Protein AF-A0A531MNA9-F1 (afdb_monomer_lite)

Radius of gyration: 23.18 Å; chai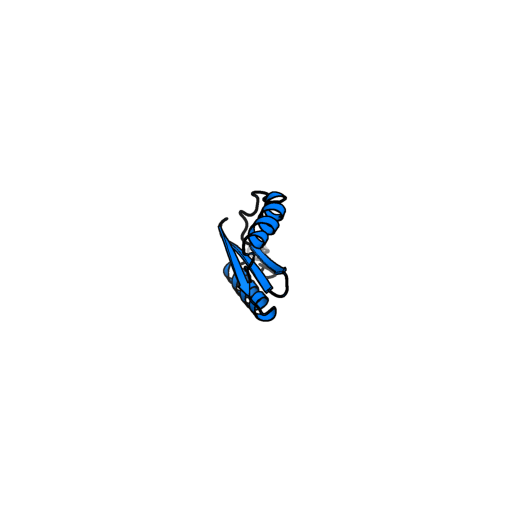ns: 1; bounding box: 90×28×40 Å

Secondary structure (DSSP, 8-state):
-----SHHHHHHHHHHHT---S---S-EEEEEEETTEEEEEEEETTEEEEEEESSHHHHHHHHHHHHHHTT-S--S-------------S--

Structure (mmCIF, N/CA/C/O backbone):
data_AF-A0A531MNA9-F1
#
_entry.id   AF-A0A531MNA9-F1
#
loop_
_atom_site.group_PDB
_atom_site.id
_atom_site.type_symbol
_atom_site.label_atom_id
_atom_site.label_alt_id
_atom_site.label_comp_id
_atom_site.label_asym_id
_atom_site.label_entity_id
_atom_site.label_seq_id
_atom_site.pdbx_PDB_ins_code
_atom_site.Cartn_x
_atom_site.Cartn_y
_atom_site.Cartn_z
_atom_site.occupancy
_atom_site.B_iso_or_equiv
_atom_site.auth_seq_id
_atom_site.auth_comp_id
_atom_site.auth_asym_id
_atom_site.auth_atom_id
_atom_site.pdbx_PDB_model_num
ATOM 1 N N . MET A 1 1 ? 27.890 0.150 -13.349 1.00 39.12 1 MET A N 1
ATOM 2 C CA . MET A 1 1 ? 26.418 0.077 -13.273 1.00 39.12 1 MET A CA 1
ATOM 3 C C . MET A 1 1 ? 26.049 0.589 -11.898 1.00 39.12 1 MET A C 1
ATOM 5 O O . MET A 1 1 ? 26.022 -0.183 -10.952 1.00 39.12 1 MET A O 1
ATOM 9 N N . GLU A 1 2 ? 25.933 1.907 -11.764 1.00 36.66 2 GLU A N 1
ATOM 10 C CA . GLU A 1 2 ? 25.511 2.531 -10.511 1.00 36.66 2 GLU A CA 1
ATOM 11 C C . GLU A 1 2 ? 23.992 2.592 -10.534 1.00 36.66 2 GLU A C 1
ATOM 13 O O . GLU A 1 2 ? 23.397 3.256 -11.383 1.00 36.66 2 GLU A O 1
ATOM 18 N N . ALA A 1 3 ? 23.363 1.825 -9.650 1.00 40.28 3 ALA A N 1
ATOM 19 C CA . ALA A 1 3 ? 21.953 1.993 -9.378 1.00 40.28 3 ALA A CA 1
ATOM 20 C C . ALA A 1 3 ? 21.782 3.389 -8.769 1.00 40.28 3 ALA A C 1
ATOM 22 O O . ALA A 1 3 ? 22.264 3.668 -7.670 1.00 40.28 3 ALA A O 1
ATOM 23 N N . ASN A 1 4 ? 21.162 4.285 -9.533 1.00 43.16 4 ASN A N 1
ATOM 24 C CA . ASN A 1 4 ? 20.858 5.643 -9.115 1.00 43.16 4 ASN A CA 1
ATOM 25 C C . ASN A 1 4 ? 19.690 5.596 -8.116 1.00 43.16 4 ASN A C 1
ATOM 27 O O . ASN A 1 4 ? 18.546 5.892 -8.441 1.00 43.16 4 ASN A O 1
ATOM 31 N N . TYR A 1 5 ? 20.001 5.174 -6.891 1.00 46.47 5 TYR A N 1
ATOM 32 C CA . TYR A 1 5 ? 19.102 5.175 -5.736 1.00 46.47 5 TYR A CA 1
ATOM 33 C C . TYR A 1 5 ? 18.859 6.594 -5.174 1.00 46.47 5 TYR A C 1
ATOM 35 O O . TYR A 1 5 ? 18.203 6.734 -4.147 1.00 46.47 5 TYR A O 1
ATOM 43 N N . GLY A 1 6 ? 19.385 7.648 -5.818 1.00 41.34 6 GLY A N 1
ATOM 44 C CA . GLY A 1 6 ? 19.256 9.043 -5.376 1.00 41.34 6 GLY A CA 1
ATOM 45 C C . GLY A 1 6 ? 18.135 9.822 -6.071 1.00 41.34 6 GLY A C 1
ATOM 46 O O . GLY A 1 6 ? 17.453 10.615 -5.430 1.00 41.34 6 GLY A O 1
ATOM 47 N N . ALA A 1 7 ? 17.878 9.554 -7.355 1.00 44.31 7 ALA A N 1
ATOM 48 C CA . ALA A 1 7 ? 16.815 10.234 -8.106 1.00 44.31 7 ALA A CA 1
ATOM 49 C C . ALA A 1 7 ? 15.396 9.790 -7.695 1.00 44.31 7 ALA A C 1
ATOM 51 O O . ALA A 1 7 ? 14.429 10.522 -7.893 1.00 44.31 7 ALA A O 1
ATOM 52 N N . PHE A 1 8 ? 15.280 8.603 -7.090 1.00 44.88 8 PHE A N 1
ATOM 53 C CA . PHE A 1 8 ? 14.039 8.078 -6.519 1.00 44.88 8 PHE A CA 1
ATOM 54 C C . PHE A 1 8 ? 13.562 8.906 -5.315 1.00 44.88 8 PHE A C 1
ATOM 56 O O . PHE A 1 8 ? 12.367 9.100 -5.172 1.00 44.88 8 PHE A O 1
ATOM 63 N N . ALA A 1 9 ? 14.452 9.456 -4.484 1.00 45.12 9 ALA A N 1
ATOM 64 C CA . ALA A 1 9 ? 14.037 10.259 -3.328 1.00 45.12 9 ALA A CA 1
ATOM 65 C C . ALA A 1 9 ? 13.575 11.674 -3.726 1.00 45.12 9 ALA A C 1
ATOM 67 O O . ALA A 1 9 ? 12.551 12.148 -3.243 1.00 45.12 9 ALA A O 1
ATOM 68 N N . GLN A 1 10 ? 14.268 12.317 -4.672 1.00 45.81 10 GLN A N 1
ATOM 69 C CA . GLN A 1 10 ? 14.008 13.721 -5.019 1.00 45.81 10 GLN A CA 1
ATOM 70 C C . GLN A 1 10 ? 12.680 13.942 -5.754 1.00 45.81 10 GLN A C 1
ATOM 72 O O . GLN A 1 10 ? 11.993 14.925 -5.496 1.00 45.81 10 GLN A O 1
ATOM 77 N N . P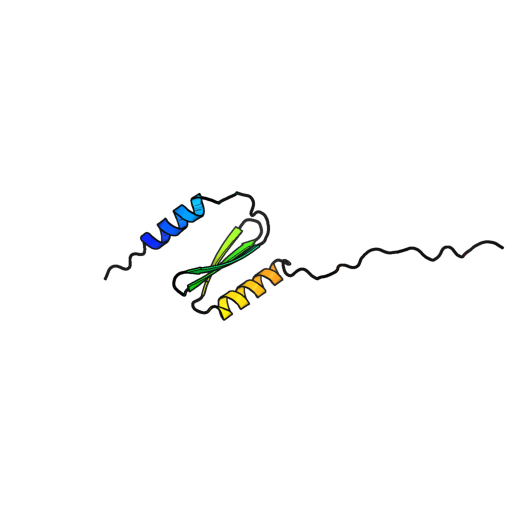HE A 1 11 ? 12.281 13.016 -6.633 1.00 44.62 11 PHE A N 1
ATOM 78 C CA . PHE A 1 11 ? 11.023 13.159 -7.374 1.00 44.62 11 PHE A CA 1
ATOM 79 C C . PHE A 1 11 ? 9.795 12.965 -6.471 1.00 44.62 11 PHE A C 1
ATOM 81 O O . PHE A 1 11 ? 8.759 13.597 -6.677 1.00 44.62 11 PHE A O 1
ATOM 88 N N . TRP A 1 12 ? 9.933 12.132 -5.433 1.00 51.75 12 TRP A N 1
ATOM 89 C CA . TRP A 1 12 ? 8.944 12.033 -4.369 1.00 51.75 12 TRP A CA 1
ATOM 90 C C . TRP A 1 12 ? 9.009 13.252 -3.442 1.00 51.75 12 TRP A C 1
ATOM 92 O O . TRP A 1 12 ? 7.957 13.796 -3.160 1.00 51.75 12 TRP A O 1
ATOM 102 N N . GLU A 1 13 ? 10.171 13.783 -3.054 1.00 51.44 13 GLU A N 1
ATOM 103 C CA . GLU A 1 13 ? 10.258 14.995 -2.214 1.00 51.44 13 GLU A CA 1
ATOM 104 C C . GLU A 1 13 ? 9.647 16.254 -2.860 1.00 51.44 13 GLU A C 1
ATOM 106 O O . GLU A 1 13 ? 8.957 17.004 -2.173 1.00 51.44 13 GLU A O 1
ATOM 111 N N . GLU A 1 14 ? 9.826 16.484 -4.164 1.00 47.09 14 GLU A N 1
ATOM 112 C CA . GLU A 1 14 ? 9.255 17.657 -4.853 1.00 47.09 14 GLU A CA 1
ATOM 113 C C . GLU A 1 14 ? 7.734 17.543 -5.064 1.00 47.09 14 GLU A C 1
ATOM 115 O O . GLU A 1 14 ? 7.011 18.528 -4.899 1.00 47.09 14 GLU A O 1
ATOM 120 N N . ALA A 1 15 ? 7.221 16.340 -5.347 1.00 52.53 15 ALA A N 1
ATOM 121 C CA . ALA A 1 15 ? 5.780 16.083 -5.423 1.00 52.53 15 ALA A CA 1
ATOM 122 C C . ALA A 1 15 ? 5.113 16.052 -4.030 1.00 52.53 15 ALA A C 1
ATOM 124 O O . ALA A 1 15 ? 3.984 16.511 -3.871 1.00 52.53 15 ALA A O 1
ATOM 125 N N . MET A 1 16 ? 5.824 15.575 -3.003 1.00 53.56 16 MET A N 1
ATOM 126 C CA . MET A 1 16 ? 5.402 15.596 -1.597 1.00 53.56 16 MET A CA 1
ATOM 127 C C . MET A 1 16 ? 5.414 17.009 -1.010 1.00 53.56 16 MET A C 1
ATOM 129 O O . MET A 1 16 ? 4.568 17.334 -0.184 1.00 53.56 16 MET A O 1
ATOM 133 N N . ALA A 1 17 ? 6.341 17.873 -1.425 1.00 50.16 17 ALA A N 1
ATOM 134 C CA . ALA A 1 17 ? 6.409 19.247 -0.936 1.00 50.16 17 ALA A CA 1
ATOM 135 C C . ALA A 1 17 ? 5.252 20.125 -1.445 1.00 50.16 17 ALA A C 1
ATOM 137 O O . ALA A 1 17 ? 4.956 21.143 -0.820 1.00 50.16 17 ALA A O 1
ATOM 138 N N . SER A 1 18 ? 4.583 19.747 -2.544 1.00 47.88 18 SER A N 1
ATOM 139 C CA . SER A 1 18 ? 3.519 20.568 -3.140 1.00 47.88 18 SER A CA 1
ATOM 140 C C . SER A 1 18 ? 2.107 20.274 -2.625 1.00 47.88 18 SER A C 1
ATOM 142 O O . SER A 1 18 ? 1.200 21.032 -2.963 1.00 47.88 18 SER A O 1
ATOM 144 N N . GLU A 1 19 ? 1.890 19.240 -1.806 1.00 46.19 19 GLU A N 1
ATOM 145 C CA . GLU A 1 19 ? 0.571 19.014 -1.197 1.00 46.19 19 GLU A CA 1
ATOM 146 C C . GLU A 1 19 ? 0.617 18.155 0.079 1.00 46.19 19 GLU A C 1
ATOM 148 O O . GLU A 1 19 ? -0.250 17.319 0.316 1.00 46.19 19 GLU A O 1
ATOM 153 N N . ILE A 1 20 ? 1.581 18.374 0.982 1.00 53.12 20 ILE A N 1
ATOM 154 C CA . ILE A 1 20 ? 1.303 18.059 2.395 1.00 53.12 20 ILE A CA 1
ATOM 155 C C . ILE A 1 20 ? 0.399 19.177 2.911 1.00 53.12 20 ILE A C 1
ATOM 157 O O . ILE A 1 20 ? 0.822 20.081 3.629 1.00 53.12 20 ILE A O 1
ATOM 161 N N . THR A 1 21 ? -0.880 19.134 2.537 1.00 46.56 21 THR A N 1
ATOM 162 C CA . THR A 1 21 ? -1.897 19.696 3.416 1.00 46.56 21 THR A CA 1
ATOM 163 C C . THR A 1 21 ? -1.839 18.860 4.697 1.00 46.56 21 THR A C 1
ATOM 165 O O . THR A 1 21 ? -2.027 17.643 4.610 1.00 46.56 21 THR A O 1
ATOM 168 N N . PRO A 1 22 ? -1.575 19.440 5.881 1.00 50.47 22 PRO A N 1
ATOM 169 C CA . PRO A 1 22 ? -1.560 18.713 7.156 1.00 50.47 22 PRO A CA 1
ATOM 170 C C . PRO A 1 22 ? -2.947 18.180 7.587 1.00 50.47 22 PRO A C 1
ATOM 172 O O . PRO A 1 22 ? -3.188 17.971 8.771 1.00 50.47 22 PRO A O 1
ATOM 175 N N . ASP A 1 23 ? -3.854 17.928 6.641 1.00 48.94 23 ASP A N 1
ATOM 176 C CA . ASP A 1 23 ? -5.249 17.540 6.856 1.00 48.94 23 ASP A CA 1
ATOM 177 C C . ASP A 1 23 ? -5.532 16.063 6.520 1.00 48.94 23 ASP A C 1
ATOM 179 O O . ASP A 1 23 ? -6.648 15.674 6.215 1.00 48.94 23 ASP A O 1
ATOM 183 N N . THR A 1 24 ? -4.541 15.173 6.590 1.00 53.78 24 THR A N 1
ATOM 184 C CA . THR A 1 24 ? -4.834 13.725 6.658 1.00 53.78 24 THR A CA 1
ATOM 185 C C . THR A 1 24 ? -4.643 13.207 8.076 1.00 53.78 24 THR A C 1
ATOM 187 O O . THR A 1 24 ? -3.895 12.274 8.343 1.00 53.78 24 THR A O 1
ATOM 190 N N . ILE A 1 25 ? -5.363 13.832 9.014 1.00 57.84 25 ILE A N 1
ATOM 191 C CA . ILE A 1 25 ? -5.693 13.207 10.307 1.00 57.84 25 ILE A CA 1
ATOM 192 C C . ILE A 1 25 ? -6.640 12.014 10.077 1.00 57.84 25 ILE A C 1
ATOM 194 O O . ILE A 1 25 ? -6.680 11.078 10.873 1.00 57.84 25 ILE A O 1
ATOM 198 N N . HIS A 1 26 ? -7.373 12.029 8.963 1.00 73.44 26 HIS A N 1
ATOM 199 C CA . HIS A 1 26 ? -8.346 11.010 8.612 1.00 73.44 26 HIS A CA 1
ATOM 200 C C . HIS A 1 26 ? -7.690 9.738 8.073 1.00 73.44 26 HIS A C 1
ATOM 202 O O . HIS A 1 26 ? -6.804 9.784 7.216 1.00 73.44 26 HIS A O 1
ATOM 208 N N . ASP A 1 27 ? -8.175 8.603 8.570 1.00 88.50 27 ASP A N 1
ATOM 209 C CA . ASP A 1 27 ? -7.786 7.281 8.101 1.00 88.50 27 ASP A CA 1
ATOM 210 C C . ASP A 1 27 ? -8.059 7.155 6.592 1.00 88.50 27 ASP A C 1
ATOM 212 O O . ASP A 1 27 ? -9.160 7.451 6.117 1.00 88.50 27 ASP A O 1
ATOM 216 N N . SER A 1 28 ? -7.060 6.729 5.816 1.00 88.81 28 SER A N 1
ATOM 217 C CA . SER A 1 28 ? -7.161 6.658 4.354 1.00 88.81 28 SER A CA 1
ATOM 218 C C . SER A 1 28 ? -6.304 5.539 3.757 1.00 88.81 28 SER A C 1
ATOM 220 O O . SER A 1 28 ? -5.341 5.068 4.364 1.00 88.81 28 SER A O 1
ATOM 222 N N . VAL A 1 29 ? -6.681 5.080 2.557 1.00 90.81 29 VAL A N 1
ATOM 223 C CA . VAL A 1 29 ? -5.923 4.075 1.794 1.00 90.81 29 VAL A CA 1
ATOM 224 C C . VAL A 1 29 ? -5.879 4.448 0.317 1.00 90.81 29 VAL A C 1
ATOM 226 O O . VAL A 1 29 ? -6.900 4.396 -0.381 1.00 90.81 29 VAL A O 1
ATOM 229 N N . GLU A 1 30 ? -4.677 4.741 -0.162 1.00 91.25 30 GLU A N 1
ATOM 230 C CA . GLU A 1 30 ? -4.375 5.203 -1.517 1.00 91.25 30 GLU A CA 1
ATOM 231 C C . GLU A 1 30 ? -3.498 4.177 -2.241 1.00 91.25 30 GLU A C 1
ATOM 233 O O . GLU A 1 30 ? -2.677 3.501 -1.618 1.00 91.25 30 GLU A O 1
ATOM 238 N N . ILE A 1 31 ? -3.685 4.038 -3.554 1.00 92.62 31 ILE A N 1
ATOM 239 C CA . ILE A 1 31 ? -2.905 3.132 -4.405 1.00 92.62 31 ILE A CA 1
ATOM 240 C C . ILE A 1 31 ? -2.362 3.949 -5.575 1.00 92.62 31 ILE A C 1
ATOM 242 O O . ILE A 1 31 ? -3.146 4.594 -6.270 1.00 92.62 31 ILE A O 1
ATOM 246 N N . THR A 1 32 ? -1.060 3.863 -5.818 1.00 93.38 32 THR A N 1
ATOM 247 C CA . THR A 1 32 ? -0.364 4.572 -6.897 1.00 93.38 32 THR A CA 1
ATOM 248 C C . THR A 1 32 ? 0.492 3.589 -7.687 1.00 93.38 32 THR A C 1
ATOM 250 O O . THR A 1 32 ? 1.131 2.722 -7.097 1.00 93.38 32 THR A O 1
ATOM 253 N N . GLU A 1 33 ? 0.523 3.718 -9.010 1.00 93.69 33 GLU A N 1
ATOM 254 C CA . GLU A 1 33 ? 1.432 2.964 -9.880 1.00 93.69 33 GLU A CA 1
ATOM 255 C C . GLU A 1 33 ? 2.598 3.856 -10.304 1.00 93.69 33 GLU A C 1
ATOM 257 O O . GLU A 1 33 ? 2.399 5.027 -10.629 1.00 93.69 33 GLU A O 1
ATOM 262 N N . ASN A 1 34 ? 3.810 3.311 -10.269 1.00 87.25 34 ASN A N 1
ATOM 263 C CA . ASN A 1 34 ? 4.999 3.976 -10.772 1.00 87.25 34 ASN A CA 1
ATOM 264 C C . ASN A 1 34 ? 5.966 2.949 -11.367 1.00 87.25 34 ASN A C 1
ATOM 266 O O . ASN A 1 34 ? 6.486 2.094 -10.651 1.00 87.25 34 ASN A O 1
ATOM 270 N N . LEU A 1 35 ? 6.240 3.080 -12.667 1.00 90.31 35 LEU A N 1
ATOM 271 C CA . LEU A 1 35 ? 7.183 2.243 -13.419 1.00 90.31 35 LEU A CA 1
ATOM 272 C C . LEU A 1 35 ? 6.878 0.734 -13.330 1.00 90.31 35 LEU A C 1
ATOM 274 O O . LEU A 1 35 ? 7.791 -0.088 -13.363 1.00 90.31 35 LEU A O 1
ATOM 278 N N . GLY A 1 36 ? 5.599 0.361 -13.241 1.00 87.75 36 GLY A N 1
ATOM 279 C CA . GLY A 1 36 ? 5.169 -1.035 -13.115 1.00 87.75 36 GLY A CA 1
ATOM 280 C C . GLY A 1 36 ? 5.185 -1.586 -11.686 1.00 87.75 36 GLY A C 1
ATOM 281 O O . GLY A 1 36 ? 4.756 -2.719 -11.477 1.00 87.75 36 GLY A O 1
ATOM 282 N N . GLU A 1 37 ? 5.612 -0.795 -10.701 1.00 92.25 37 GLU A N 1
ATOM 283 C CA . GLU A 1 37 ? 5.461 -1.104 -9.281 1.00 92.25 37 GLU A CA 1
ATOM 284 C C . GLU A 1 37 ? 4.242 -0.386 -8.692 1.00 92.25 37 GLU A C 1
ATOM 286 O O . GLU A 1 37 ? 3.930 0.760 -9.016 1.00 92.25 37 GLU A O 1
ATOM 291 N N . TRP A 1 38 ? 3.552 -1.067 -7.785 1.00 94.62 38 TRP A N 1
ATOM 292 C CA . TRP A 1 38 ? 2.331 -0.598 -7.144 1.00 94.62 38 TRP A CA 1
ATOM 293 C C . TRP A 1 38 ? 2.590 -0.255 -5.686 1.00 94.62 38 TRP A C 1
ATOM 295 O O . TRP A 1 38 ? 2.986 -1.110 -4.902 1.00 94.62 38 TRP A O 1
ATOM 305 N N . PHE A 1 39 ? 2.303 0.976 -5.293 1.00 90.94 39 PHE A N 1
ATOM 306 C CA . PHE A 1 39 ? 2.502 1.497 -3.948 1.00 90.94 39 PHE A CA 1
ATOM 307 C C . PHE A 1 39 ? 1.150 1.681 -3.272 1.00 90.94 39 PHE A C 1
ATOM 309 O O . PHE A 1 39 ? 0.253 2.307 -3.827 1.00 90.94 39 PHE A O 1
ATOM 316 N N . VAL A 1 40 ? 1.001 1.154 -2.061 1.00 92.56 40 VAL A N 1
ATOM 317 C CA . VAL A 1 40 ? -0.178 1.365 -1.221 1.00 92.56 40 VAL A CA 1
ATOM 318 C C . VAL A 1 40 ? 0.223 2.218 -0.029 1.00 92.56 40 VAL A C 1
ATOM 320 O O . VAL A 1 40 ? 1.061 1.796 0.771 1.00 92.56 40 VAL A O 1
ATOM 323 N N . ARG A 1 41 ? -0.385 3.398 0.098 1.00 92.62 41 ARG A N 1
ATOM 324 C CA . ARG A 1 41 ? -0.238 4.292 1.248 1.00 92.62 41 ARG A CA 1
ATOM 325 C C . ARG A 1 41 ? -1.441 4.125 2.166 1.00 92.62 41 ARG A C 1
ATOM 327 O O . ARG A 1 41 ? -2.581 4.247 1.730 1.00 92.62 41 ARG A O 1
ATOM 334 N N . VAL A 1 42 ? -1.178 3.839 3.434 1.00 91.69 42 VAL A N 1
ATOM 335 C CA . VAL A 1 42 ? -2.185 3.680 4.485 1.00 91.69 42 VAL A CA 1
ATOM 336 C C . VAL A 1 42 ? -1.934 4.748 5.531 1.00 91.69 42 VAL A C 1
ATOM 338 O O . VAL A 1 42 ? -0.853 4.772 6.118 1.00 91.69 42 VAL A O 1
ATOM 341 N N . VAL A 1 43 ? -2.913 5.611 5.776 1.00 89.69 43 VAL A N 1
ATOM 342 C CA . VAL A 1 43 ? -2.893 6.552 6.897 1.00 89.69 43 VAL A CA 1
ATOM 343 C C . VAL A 1 43 ? -3.769 5.991 7.999 1.00 89.69 43 VAL A C 1
ATOM 345 O O . VAL A 1 43 ? -4.935 5.681 7.766 1.00 89.69 43 VAL A O 1
ATOM 348 N N . ARG A 1 44 ? -3.195 5.849 9.192 1.00 86.12 44 ARG A N 1
ATOM 349 C CA . ARG A 1 44 ? -3.911 5.453 10.400 1.00 86.12 44 ARG A CA 1
ATOM 350 C C . ARG A 1 44 ? -3.560 6.393 11.536 1.00 86.12 44 ARG A C 1
ATOM 352 O O . ARG A 1 44 ? -2.401 6.426 11.948 1.00 86.12 44 ARG A O 1
ATOM 359 N N . ASN A 1 45 ? -4.543 7.114 12.068 1.00 84.06 45 ASN A N 1
ATOM 360 C CA . ASN A 1 45 ? -4.346 8.030 13.196 1.00 84.06 45 ASN A CA 1
ATOM 361 C C . ASN A 1 45 ? -3.167 9.006 12.961 1.00 84.06 45 ASN A C 1
ATOM 363 O O . ASN A 1 45 ? -2.279 9.152 13.802 1.00 84.06 45 ASN A O 1
ATOM 367 N N . GLY A 1 46 ? -3.096 9.584 11.756 1.00 83.00 46 GLY A N 1
ATOM 368 C CA . GLY A 1 46 ? -2.014 10.481 11.330 1.00 83.00 46 GLY A CA 1
ATOM 369 C C . GLY A 1 46 ? -0.660 9.812 11.042 1.00 83.00 46 GLY A C 1
ATOM 370 O O . GLY A 1 46 ? 0.286 10.498 10.660 1.00 83.00 46 GLY A O 1
ATOM 371 N N . ASN A 1 47 ? -0.531 8.489 11.189 1.00 83.12 47 ASN A N 1
ATOM 372 C CA . ASN A 1 47 ? 0.668 7.752 10.796 1.00 83.12 47 ASN A CA 1
ATOM 373 C C . ASN A 1 47 ? 0.505 7.155 9.395 1.00 83.12 47 ASN A C 1
ATOM 375 O O . ASN A 1 47 ? -0.382 6.334 9.166 1.00 83.12 47 ASN A O 1
ATOM 379 N N . ALA A 1 48 ? 1.376 7.554 8.468 1.00 86.38 48 ALA A N 1
ATOM 380 C CA . ALA A 1 48 ? 1.398 7.022 7.112 1.00 86.38 48 ALA A CA 1
ATOM 381 C C . ALA A 1 48 ? 2.402 5.866 6.989 1.00 86.38 48 ALA A C 1
ATOM 383 O O . ALA A 1 48 ? 3.577 6.013 7.321 1.00 86.38 48 ALA A O 1
ATOM 384 N N . THR A 1 49 ? 1.949 4.732 6.459 1.00 89.56 49 THR A N 1
ATOM 385 C CA . THR A 1 49 ? 2.783 3.582 6.089 1.00 89.56 49 THR A CA 1
ATOM 386 C C . THR A 1 49 ? 2.643 3.312 4.596 1.00 89.56 49 THR A C 1
ATOM 388 O O . THR A 1 49 ? 1.530 3.300 4.073 1.00 89.56 49 THR A O 1
ATOM 391 N N . ILE A 1 50 ? 3.761 3.073 3.907 1.00 91.31 50 ILE A N 1
ATOM 392 C CA . ILE A 1 50 ? 3.790 2.777 2.468 1.00 91.31 50 ILE A CA 1
ATOM 393 C C . ILE A 1 50 ? 4.321 1.362 2.254 1.00 91.31 50 ILE A C 1
ATOM 395 O O . ILE A 1 50 ? 5.303 0.960 2.880 1.00 91.31 50 ILE A O 1
ATOM 399 N N . LYS A 1 51 ? 3.679 0.607 1.360 1.00 91.62 51 LYS A N 1
ATOM 400 C CA . LYS A 1 51 ? 4.114 -0.734 0.959 1.00 91.62 51 LYS A CA 1
ATOM 401 C C . LYS A 1 51 ? 4.044 -0.904 -0.557 1.00 91.62 51 LYS A C 1
ATOM 403 O O . LYS A 1 51 ? 3.022 -0.565 -1.146 1.00 91.62 51 LYS A O 1
ATOM 408 N N . SER A 1 52 ? 5.104 -1.433 -1.166 1.00 90.62 52 SER A N 1
ATOM 409 C CA . SER A 1 52 ? 5.177 -1.695 -2.607 1.00 90.62 52 SER A CA 1
ATOM 410 C C . SER A 1 52 ? 4.862 -3.152 -2.965 1.00 90.62 52 SER A C 1
ATOM 412 O O . SER A 1 52 ? 5.019 -4.065 -2.148 1.00 90.62 52 SER A O 1
ATOM 414 N N . PHE A 1 53 ? 4.397 -3.356 -4.195 1.00 90.94 53 PHE A N 1
ATOM 415 C CA . PHE A 1 53 ? 4.028 -4.638 -4.780 1.00 90.94 53 PHE A CA 1
ATOM 416 C C . PHE A 1 53 ? 4.357 -4.638 -6.274 1.00 90.94 53 PHE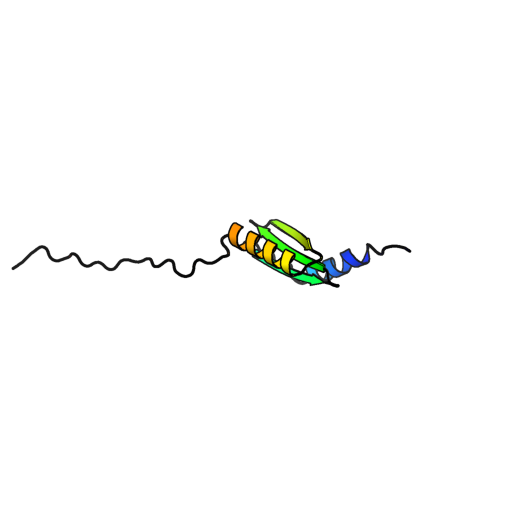 A C 1
ATOM 418 O O . PHE A 1 53 ? 4.062 -3.680 -6.977 1.00 90.94 53 PHE A O 1
ATOM 425 N N . GLU A 1 54 ? 4.873 -5.748 -6.790 1.00 93.44 54 GLU A N 1
ATOM 426 C CA . GLU A 1 54 ? 5.126 -5.907 -8.232 1.00 93.44 54 GLU A CA 1
ATOM 427 C C . GLU A 1 54 ? 3.838 -6.187 -9.032 1.00 93.44 54 GLU A C 1
ATOM 429 O O . GLU A 1 54 ? 3.797 -6.029 -10.247 1.00 93.44 54 GLU A O 1
ATOM 434 N N . VAL A 1 55 ? 2.765 -6.624 -8.362 1.00 94.94 55 VAL A N 1
ATOM 435 C CA . VAL A 1 55 ? 1.524 -7.088 -9.003 1.00 94.94 55 VAL A CA 1
ATOM 436 C C . VAL A 1 55 ? 0.335 -6.245 -8.547 1.00 94.94 55 VAL A C 1
ATOM 438 O O . VAL A 1 55 ? 0.032 -6.189 -7.352 1.00 94.94 55 VAL A O 1
ATOM 441 N N . GLU A 1 56 ? -0.403 -5.682 -9.512 1.00 93.31 56 GLU A N 1
ATOM 442 C CA . GLU A 1 56 ? -1.590 -4.839 -9.278 1.00 93.31 56 GLU A CA 1
ATOM 443 C C . GLU A 1 56 ? -2.605 -5.516 -8.349 1.00 93.31 56 GLU A C 1
ATOM 445 O O . GLU A 1 56 ? -3.047 -4.939 -7.354 1.00 93.31 56 GLU A O 1
ATOM 450 N N . SER A 1 57 ? -2.964 -6.766 -8.651 1.00 96.19 57 SER A N 1
ATOM 451 C CA . SER A 1 57 ? -3.976 -7.509 -7.897 1.00 96.19 57 SER A CA 1
ATOM 452 C C . SER A 1 57 ? -3.601 -7.685 -6.425 1.00 96.19 57 SER A C 1
ATOM 454 O O . SER A 1 57 ? -4.480 -7.663 -5.566 1.00 96.19 57 SER A O 1
ATOM 456 N N . TYR A 1 58 ? -2.308 -7.815 -6.110 1.00 95.69 58 TYR A N 1
ATOM 457 C CA . TYR A 1 58 ? -1.843 -7.916 -4.726 1.00 95.69 58 TYR A CA 1
ATOM 458 C C . TYR A 1 58 ? -1.897 -6.571 -4.008 1.00 95.69 58 TYR A C 1
ATOM 460 O O . TYR A 1 58 ? -2.366 -6.522 -2.870 1.00 95.69 58 TYR A O 1
ATOM 468 N N . ALA A 1 59 ? -1.498 -5.483 -4.672 1.00 94.19 59 ALA A N 1
ATOM 469 C CA . ALA A 1 59 ? -1.648 -4.137 -4.124 1.00 94.19 59 ALA A CA 1
ATOM 470 C C . ALA A 1 59 ? -3.118 -3.815 -3.826 1.00 94.19 59 ALA A C 1
ATOM 472 O O . ALA A 1 59 ? -3.443 -3.339 -2.738 1.00 94.19 59 ALA A O 1
ATOM 473 N N . ARG A 1 60 ? -4.026 -4.142 -4.756 1.00 94.19 60 ARG A N 1
ATOM 474 C CA . ARG A 1 60 ? -5.472 -3.947 -4.581 1.00 94.19 60 ARG A CA 1
ATOM 475 C C . ARG A 1 60 ? -6.036 -4.774 -3.431 1.00 94.19 60 ARG A C 1
ATOM 477 O O . ARG A 1 60 ? -6.693 -4.203 -2.566 1.00 94.19 60 ARG A O 1
ATOM 484 N N . ALA A 1 61 ? -5.731 -6.071 -3.371 1.00 94.94 61 ALA A N 1
ATOM 485 C CA . ALA A 1 61 ? -6.195 -6.938 -2.287 1.00 94.94 61 ALA A CA 1
ATOM 486 C C . ALA A 1 61 ? -5.680 -6.468 -0.915 1.00 94.94 61 ALA A C 1
ATOM 488 O O . ALA A 1 61 ? -6.427 -6.448 0.065 1.00 94.94 61 ALA A O 1
ATOM 489 N N . PHE A 1 62 ? -4.417 -6.035 -0.843 1.00 93.88 62 PHE A N 1
ATOM 490 C CA . PHE A 1 62 ? -3.861 -5.454 0.374 1.00 93.88 62 PHE A CA 1
ATOM 491 C C . PHE A 1 62 ? -4.593 -4.166 0.765 1.00 93.88 62 PHE A C 1
ATOM 493 O O . PHE A 1 62 ? -5.015 -4.037 1.912 1.00 93.88 62 PHE A O 1
ATOM 500 N N . ALA A 1 63 ? -4.794 -3.241 -0.174 1.00 92.94 63 ALA A N 1
ATOM 501 C CA . ALA A 1 63 ? -5.500 -1.990 0.072 1.00 92.94 63 ALA A CA 1
ATOM 502 C C . ALA A 1 63 ? -6.948 -2.208 0.538 1.00 92.94 63 ALA A C 1
ATOM 504 O O . ALA A 1 63 ? -7.402 -1.535 1.461 1.00 92.94 63 ALA A O 1
ATOM 505 N N . GLU A 1 64 ? -7.672 -3.167 -0.043 1.00 93.00 64 GLU A N 1
ATOM 506 C CA . GLU A 1 64 ? -9.007 -3.544 0.432 1.00 93.00 64 GLU A CA 1
ATOM 507 C C . GLU A 1 64 ? -8.981 -4.059 1.873 1.00 93.00 64 GLU A C 1
ATOM 509 O O . GLU A 1 64 ? -9.770 -3.595 2.697 1.00 93.00 64 GLU A O 1
ATOM 514 N N . GLY A 1 65 ? -8.027 -4.930 2.213 1.00 92.88 65 GLY A N 1
ATOM 515 C CA . GLY A 1 65 ? -7.834 -5.389 3.589 1.00 92.88 65 GLY A CA 1
ATOM 516 C C . GLY A 1 65 ? -7.585 -4.237 4.571 1.00 92.88 65 GLY A C 1
ATOM 517 O O . GLY A 1 65 ? -8.150 -4.224 5.665 1.00 92.88 65 GLY A O 1
ATOM 518 N N . GLN A 1 66 ? -6.803 -3.229 4.168 1.00 93.38 66 GLN A N 1
ATOM 519 C CA . GLN A 1 66 ? -6.553 -2.035 4.985 1.00 93.38 66 GLN A CA 1
ATOM 520 C C . GLN A 1 66 ? -7.808 -1.164 5.131 1.00 93.38 66 GLN A C 1
ATOM 522 O O . GLN A 1 66 ? -8.106 -0.713 6.233 1.00 93.38 66 GLN A O 1
ATOM 527 N N . ARG A 1 67 ? -8.597 -0.979 4.062 1.00 89.19 67 ARG A N 1
ATOM 528 C CA . ARG A 1 67 ? -9.868 -0.228 4.119 1.00 89.19 67 ARG A CA 1
ATOM 529 C C . ARG A 1 67 ? -10.869 -0.870 5.073 1.00 89.19 67 ARG A C 1
ATOM 531 O O . ARG A 1 67 ? -11.540 -0.154 5.809 1.00 89.19 67 ARG A O 1
ATOM 538 N N . ILE A 1 68 ? -10.950 -2.202 5.075 1.00 88.69 68 ILE A N 1
ATOM 539 C CA . ILE A 1 68 ? -11.784 -2.954 6.020 1.00 88.69 68 ILE A CA 1
ATOM 540 C C . ILE A 1 68 ? -11.261 -2.758 7.449 1.00 88.69 68 ILE A C 1
ATOM 542 O O . ILE A 1 68 ? -12.036 -2.423 8.339 1.00 88.69 68 ILE A O 1
ATOM 546 N N . GLY A 1 69 ? -9.949 -2.899 7.666 1.00 85.44 69 GLY A N 1
ATOM 547 C CA . GLY A 1 69 ? -9.328 -2.720 8.983 1.00 85.44 69 GLY A CA 1
ATOM 548 C C . GLY A 1 69 ? -9.455 -1.304 9.563 1.00 85.44 69 GLY A C 1
ATOM 549 O O . GLY A 1 69 ? -9.460 -1.149 10.783 1.00 85.44 69 GLY A O 1
ATOM 550 N N . LEU A 1 70 ? -9.580 -0.289 8.704 1.00 84.31 70 LEU A N 1
ATOM 551 C CA . LEU A 1 70 ? -9.817 1.109 9.078 1.00 84.31 70 LEU A CA 1
ATOM 552 C C . LEU A 1 70 ? -11.309 1.476 9.170 1.00 84.31 70 LEU A C 1
ATOM 554 O O . LEU A 1 70 ? -11.632 2.621 9.456 1.00 84.31 70 LEU A O 1
ATOM 558 N N . GLY A 1 71 ? -12.234 0.549 8.897 1.00 81.44 71 GLY A N 1
ATOM 559 C CA . GLY A 1 71 ? -13.671 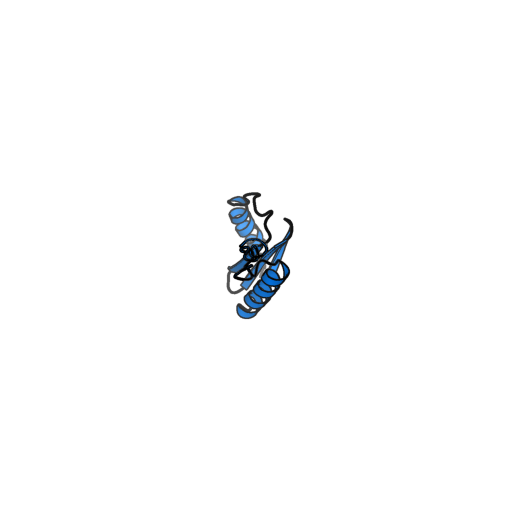0.856 8.879 1.00 81.44 71 GLY A CA 1
ATOM 560 C C . GLY A 1 71 ? -14.095 1.808 7.749 1.00 81.44 71 GLY A C 1
ATOM 561 O O . GLY A 1 71 ? -15.221 2.293 7.737 1.00 81.44 71 GLY A O 1
ATOM 562 N N . LEU A 1 72 ? -13.221 2.049 6.765 1.00 79.38 72 LEU A N 1
ATOM 563 C CA . LEU A 1 72 ? -13.507 2.849 5.565 1.00 79.38 72 LEU A CA 1
ATOM 564 C C . LEU A 1 72 ? -14.377 2.089 4.559 1.00 79.38 72 LEU A C 1
ATOM 566 O O . LEU A 1 72 ? -14.904 2.667 3.604 1.00 79.38 72 LEU A O 1
ATOM 570 N N . HIS A 1 73 ? -14.529 0.781 4.764 1.00 74.19 73 HIS A N 1
ATOM 571 C CA . HIS A 1 73 ? -15.554 -0.013 4.112 1.00 74.19 73 HIS A CA 1
ATOM 572 C C . HIS A 1 73 ? -16.909 0.380 4.704 1.00 74.19 73 HIS A C 1
ATOM 574 O O . HIS A 1 73 ? -17.407 -0.256 5.627 1.00 74.19 73 HIS A O 1
ATOM 580 N N . LYS A 1 74 ? -17.469 1.481 4.200 1.00 61.28 74 LYS A N 1
ATOM 581 C CA . LYS A 1 74 ? -18.797 1.980 4.569 1.00 61.28 74 LYS A CA 1
ATOM 582 C C . LYS A 1 74 ? -19.788 0.807 4.583 1.00 61.28 74 LYS A C 1
ATOM 584 O O . LYS A 1 74 ? -20.036 0.249 3.509 1.00 61.28 74 LYS A O 1
ATOM 589 N N . PRO A 1 75 ? -20.397 0.446 5.726 1.00 50.91 75 PRO A N 1
ATOM 590 C CA . PRO A 1 75 ? -21.656 -0.264 5.665 1.00 50.91 75 PRO A CA 1
ATOM 591 C C . PRO A 1 75 ? -22.644 0.724 5.042 1.00 50.91 75 PRO A C 1
ATOM 593 O O . PRO A 1 75 ? -22.934 1.780 5.601 1.00 50.91 75 PRO A O 1
ATOM 596 N N . SER A 1 76 ? -23.113 0.442 3.827 1.00 49.19 76 SER A N 1
ATOM 597 C CA . SER A 1 76 ? -24.338 1.093 3.373 1.00 49.19 76 SER A CA 1
ATOM 598 C C . SER A 1 76 ? -25.415 0.809 4.417 1.00 49.19 76 SER A C 1
ATOM 600 O O . SER A 1 76 ? -25.729 -0.351 4.662 1.00 49.19 76 SER A O 1
ATOM 602 N N . MET A 1 77 ? -25.967 1.884 4.980 1.00 45.62 77 MET A N 1
ATOM 603 C CA . MET A 1 77 ? -27.187 1.924 5.787 1.00 45.62 77 MET A CA 1
ATOM 604 C C . MET A 1 77 ? -27.089 1.340 7.204 1.00 45.62 77 MET A C 1
ATOM 606 O O . MET A 1 77 ? -27.573 0.251 7.498 1.00 45.62 77 MET A O 1
ATOM 610 N N . GLU A 1 78 ? -26.616 2.174 8.130 1.00 47.59 78 GLU A N 1
ATOM 611 C CA . GLU A 1 78 ? -27.312 2.326 9.410 1.00 47.59 78 GLU A CA 1
ATOM 612 C C . GLU A 1 78 ? -28.726 2.857 9.125 1.00 47.59 78 GLU A C 1
ATOM 614 O O . GLU A 1 78 ? -28.933 4.033 8.832 1.00 47.59 78 GLU A O 1
ATOM 619 N N . GLY A 1 79 ? -29.701 1.949 9.131 1.00 47.28 79 GLY A N 1
ATOM 620 C CA . GLY A 1 79 ? -31.109 2.278 9.293 1.00 47.28 79 GLY A CA 1
ATOM 621 C C . GLY A 1 79 ? -31.439 2.343 10.781 1.00 47.28 79 GLY A C 1
ATOM 622 O O . GLY A 1 79 ? -31.912 1.367 11.351 1.00 47.28 79 GLY A O 1
ATOM 623 N N . GLU A 1 80 ? -31.186 3.487 11.403 1.00 56.78 80 GLU A N 1
ATOM 624 C CA . GLU A 1 80 ? -31.827 3.912 12.650 1.00 56.78 80 GLU A CA 1
ATOM 625 C C . GLU A 1 80 ? -32.488 5.257 12.293 1.00 56.78 80 GLU A C 1
ATOM 627 O O . GLU A 1 80 ? -31.856 6.103 11.671 1.00 56.78 80 GLU A O 1
ATOM 632 N N . VAL A 1 81 ? -33.801 5.452 12.429 1.00 51.81 81 VAL A N 1
ATOM 633 C CA . VAL A 1 81 ? -34.474 5.784 13.688 1.00 51.81 81 VAL A CA 1
ATOM 634 C C . VAL A 1 81 ? -35.972 5.432 13.613 1.00 51.81 81 VAL A C 1
ATOM 636 O O . VAL A 1 81 ? -36.634 5.570 12.591 1.00 51.81 81 VAL A O 1
ATOM 639 N N . ARG A 1 82 ? -36.440 4.974 14.774 1.00 59.50 82 ARG A N 1
ATOM 640 C CA . ARG A 1 82 ? -37.786 4.654 15.267 1.00 59.50 82 ARG A CA 1
ATOM 641 C C . ARG A 1 82 ? -38.872 5.674 14.892 1.00 59.50 82 ARG A C 1
ATOM 643 O O . ARG A 1 82 ? -38.658 6.868 15.058 1.00 59.50 82 ARG A O 1
ATOM 650 N N . GLU A 1 83 ? -40.063 5.176 14.561 1.00 51.44 83 GLU A N 1
ATOM 651 C CA . GLU A 1 83 ? -41.308 5.944 14.653 1.00 51.44 83 GLU A CA 1
ATOM 652 C C . GLU A 1 83 ? -42.314 5.205 15.541 1.00 51.44 83 GLU A C 1
ATOM 654 O O . GLU A 1 83 ? -42.556 3.999 15.449 1.00 51.44 83 GLU A O 1
ATOM 659 N N . ASP A 1 84 ? -42.816 5.982 16.480 1.00 54.94 84 ASP A N 1
ATOM 660 C CA . ASP A 1 84 ? -43.552 5.649 17.675 1.00 54.94 84 ASP A CA 1
ATOM 661 C C . ASP A 1 84 ? -45.017 5.349 17.334 1.00 54.94 84 ASP A C 1
ATOM 663 O O . ASP A 1 84 ? -45.756 6.226 16.897 1.00 54.94 84 ASP A O 1
ATOM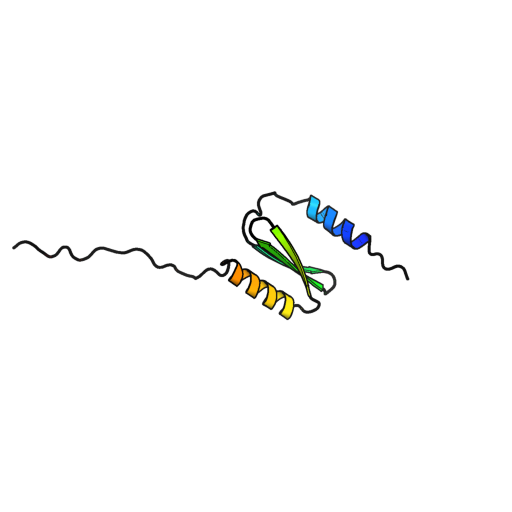 667 N N . ALA A 1 85 ? -45.471 4.112 17.545 1.00 56.12 85 ALA A N 1
ATOM 668 C CA . ALA A 1 85 ? -46.869 3.743 17.303 1.00 56.12 85 ALA A CA 1
ATOM 669 C C . ALA A 1 85 ? -47.398 2.756 18.351 1.00 56.12 85 ALA A C 1
ATOM 671 O O . ALA A 1 85 ? -47.869 1.672 18.029 1.00 56.12 85 ALA A O 1
ATOM 672 N N . TRP A 1 86 ? -47.317 3.136 19.628 1.00 54.66 86 TRP A N 1
ATOM 673 C CA . TRP A 1 86 ? -48.146 2.547 20.687 1.00 54.66 86 TRP A CA 1
ATOM 674 C C . TRP A 1 86 ? -48.647 3.635 21.642 1.00 54.66 86 TRP A C 1
ATOM 676 O O . TRP A 1 86 ? -48.378 3.613 22.840 1.00 54.66 86 TRP A O 1
ATOM 686 N N . THR A 1 87 ? -49.416 4.587 21.114 1.00 64.94 87 THR A N 1
ATOM 687 C CA . THR A 1 87 ? -50.367 5.366 21.919 1.00 64.94 87 THR A CA 1
ATOM 688 C C . THR A 1 87 ? -51.787 4.971 21.545 1.00 64.94 87 THR A C 1
ATOM 690 O O . THR A 1 87 ? -52.540 5.773 21.016 1.00 64.94 87 THR A O 1
ATOM 693 N N . ASP A 1 88 ? -52.161 3.730 21.837 1.00 60.00 88 ASP A N 1
ATOM 694 C CA . ASP A 1 88 ? -53.574 3.357 21.927 1.00 60.00 88 ASP A CA 1
ATOM 695 C C . ASP A 1 88 ? -53.791 2.556 23.20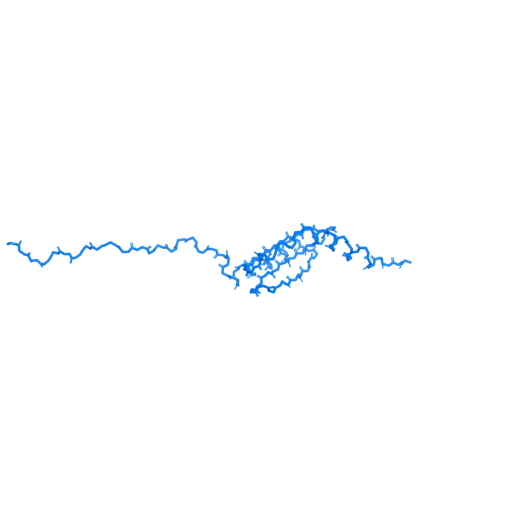7 1.00 60.00 88 ASP A C 1
ATOM 697 O O . ASP A 1 88 ? -53.971 1.339 23.258 1.00 60.00 88 ASP A O 1
ATOM 701 N N . ARG A 1 89 ? -53.678 3.292 24.310 1.00 54.88 89 ARG A N 1
ATOM 702 C CA . ARG A 1 89 ? -54.283 2.937 25.584 1.00 54.88 89 ARG A CA 1
ATOM 703 C C . ARG A 1 89 ? -54.738 4.234 26.230 1.00 54.88 89 ARG A C 1
ATOM 705 O O . ARG A 1 89 ? -53.968 4.845 26.958 1.00 54.88 89 ARG A O 1
ATOM 712 N N . HIS A 1 90 ? -55.949 4.666 25.888 1.00 52.50 90 HIS A N 1
ATOM 713 C CA . HIS A 1 90 ? -57.003 5.117 26.807 1.00 52.50 90 HIS A CA 1
ATOM 714 C C . HIS A 1 90 ? -58.019 6.016 26.082 1.00 52.50 90 HIS A C 1
ATOM 716 O O . HIS A 1 90 ? -57.696 7.135 25.702 1.00 52.50 90 HIS A O 1
ATOM 722 N N . GLY A 1 91 ? -59.271 5.548 26.026 1.00 55.31 91 GLY A N 1
ATOM 723 C CA . GLY A 1 91 ? -60.464 6.398 25.972 1.00 55.31 91 GLY A CA 1
ATOM 724 C C . GLY A 1 91 ? -61.229 6.387 24.650 1.00 55.31 91 GLY A C 1
ATOM 725 O O . GLY A 1 91 ? -61.017 7.260 23.816 1.00 55.31 91 GLY A O 1
ATOM 726 N N . GLN A 1 92 ? -62.200 5.484 24.499 1.00 49.00 92 GLN A N 1
ATOM 727 C CA . GLN A 1 92 ? -63.607 5.728 24.860 1.00 49.00 92 GLN A CA 1
ATOM 728 C C . GLN A 1 92 ? -64.389 4.414 24.918 1.00 49.00 92 GLN A C 1
ATOM 730 O O . GLN A 1 92 ? -64.031 3.483 24.163 1.00 49.00 92 GLN A O 1
#

Sequence (92 aa):
MEANYGAFAQFWEEAMASEITPDTIHDSVEITENLGEWFVRVVRNGNATIKSFEVESYARAFAEGQRIGLGLHKPSMEGEVREDAWTDRHGQ

pLDDT: mean 70.78, std 20.5, range [36.66, 96.19]

Foldseek 3Di:
DDPCPPVVVVVCVVVVVVDPPVPVCDWDWDWDDDPQKIKIWTADNNDIDIDIDNDPVVSVVVSVVRCVVSVVPDPPDPPDDDDDPPPPPDDD